Protein AF-A0A7K6C0N2-F1 (afdb_monomer)

Sequence (91 aa):
QVVADMREKRYAQEGIGSSYLFRVDHDTIIDATKCGNLARFINHCCTKKIVIYSKQAIAVNEEITYDYKFPIEDTKIPCLCRTESCRGTLN

Secondary structure (DSSP, 8-state):
-HHHHHHHHHHHHTT-----EEESSSS-EEE-SSS--GGGSS---SSS---PPPSS---TT--------PPP-SSPPBP----TT--SB--

Nearest PDB structures (foldseek):
  6bx3-assembly1_E  TM=6.409E-01  e=2.330E-03  Saccharomyces cerevisiae YJM789

Organism: Ptilonorhynchus violaceus (NCBI:txid28724)

pLDDT: mean 71.97, std 12.19, range [40.69, 93.38]

Radius of gyration: 14.91 Å; Cα contacts (8 Å, |Δi|>4): 63; chains: 1; bounding box: 32×27×38 Å

Solvent-accessible surface area (backbone atoms only — not comparable to full-atom values): 6316 Å² total; per-residue (Å²): 86,74,70,57,58,53,48,49,54,50,34,48,74,72,68,45,86,74,76,47,68,45,75,80,53,91,75,44,71,48,71,40,73,89,63,67,63,83,40,69,81,52,80,80,66,93,91,62,88,68,80,88,76,78,93,64,92,78,61,92,91,58,83,90,79,80,86,83,76,51,68,82,53,91,79,68,44,78,48,84,81,83,52,93,86,56,84,55,40,61,58

Mean predicted aligned error: 11.5 Å

InterPro domains:
  IPR001214 SET domain [PF00856] (9-69)
  IPR003616 Post-SET domain [PS50868] (75-91)
  IPR044570 Histone-lysine N-methyltransferase Set1-like [PTHR45814] (1-91)
  IPR046341 SET domain superfamily [G3DSA:2.170.270.10] (1-91)
  IPR046341 SET domain superfamily [SSF82199] (4-88)

Structure (mmCIF, N/CA/C/O backbone):
data_AF-A0A7K6C0N2-F1
#
_entry.id   AF-A0A7K6C0N2-F1
#
loop_
_atom_site.group_PDB
_atom_site.id
_atom_site.type_symbol
_atom_site.label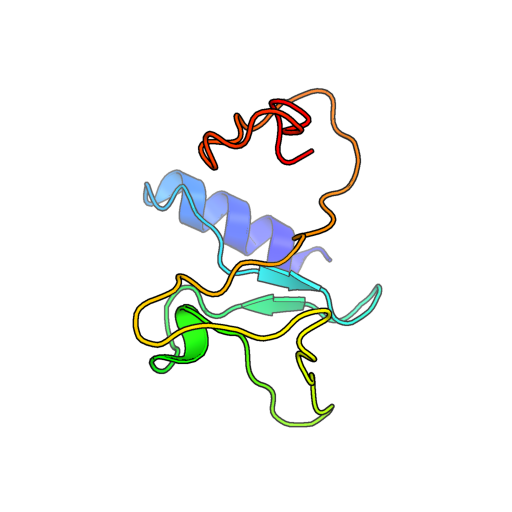_atom_id
_atom_site.label_alt_id
_atom_site.label_comp_id
_atom_site.label_asym_id
_atom_site.label_entity_id
_atom_site.label_seq_id
_atom_site.pdbx_PDB_ins_code
_atom_site.Cartn_x
_atom_site.Cartn_y
_atom_site.Cartn_z
_atom_site.occupancy
_atom_site.B_iso_or_equiv
_atom_site.auth_seq_id
_atom_site.auth_comp_id
_atom_site.auth_asym_id
_atom_site.auth_atom_id
_atom_site.pdbx_PDB_model_num
ATOM 1 N N . GLN A 1 1 ? 1.770 -9.287 -18.131 1.00 58.00 1 GLN A N 1
ATOM 2 C CA . GLN A 1 1 ? 2.737 -8.256 -17.676 1.00 58.00 1 GLN A CA 1
ATOM 3 C C . GLN A 1 1 ? 2.853 -7.045 -18.614 1.00 58.00 1 GLN A C 1
ATOM 5 O O . GLN A 1 1 ? 2.533 -5.954 -18.172 1.00 58.00 1 GLN A O 1
ATOM 10 N N . VAL A 1 2 ? 3.149 -7.216 -19.913 1.00 69.25 2 VAL A N 1
ATOM 11 C CA . VAL A 1 2 ? 3.407 -6.118 -20.887 1.00 69.25 2 VAL A CA 1
ATOM 12 C C . VAL A 1 2 ? 2.385 -4.962 -20.886 1.00 69.25 2 VAL A C 1
ATOM 14 O O . VAL A 1 2 ? 2.757 -3.796 -20.998 1.00 69.25 2 VAL A O 1
ATOM 17 N N . VAL A 1 3 ? 1.086 -5.258 -20.752 1.00 69.25 3 VAL A N 1
ATOM 18 C CA . VAL A 1 3 ? 0.024 -4.231 -20.760 1.00 69.25 3 VAL A CA 1
ATOM 19 C C . VAL A 1 3 ? 0.015 -3.392 -19.476 1.00 69.25 3 VAL A C 1
ATOM 21 O O . VAL A 1 3 ? -0.304 -2.207 -19.535 1.00 69.25 3 VAL A O 1
ATOM 24 N N . ALA A 1 4 ? 0.373 -3.978 -18.331 1.00 65.12 4 ALA A N 1
ATOM 25 C CA . ALA A 1 4 ? 0.453 -3.253 -17.065 1.00 65.12 4 ALA A CA 1
ATOM 26 C C . ALA A 1 4 ? 1.650 -2.294 -17.065 1.00 65.12 4 ALA A C 1
ATOM 28 O O . ALA A 1 4 ? 1.470 -1.119 -16.764 1.00 65.12 4 ALA A O 1
ATOM 29 N N . ASP A 1 5 ? 2.811 -2.756 -17.536 1.00 72.19 5 ASP A N 1
ATOM 30 C CA . ASP A 1 5 ? 4.030 -1.942 -17.638 1.00 72.19 5 ASP A CA 1
ATOM 31 C C . ASP A 1 5 ? 3.834 -0.753 -18.602 1.00 72.19 5 ASP A C 1
ATOM 33 O O . ASP A 1 5 ? 4.294 0.363 -18.358 1.00 72.19 5 ASP A O 1
ATOM 37 N N . MET A 1 6 ? 3.098 -0.962 -19.703 1.00 78.88 6 MET A N 1
ATOM 38 C CA . MET A 1 6 ? 2.692 0.114 -20.619 1.00 78.88 6 MET A CA 1
ATOM 39 C C . MET A 1 6 ? 1.786 1.149 -19.945 1.00 78.88 6 MET A C 1
ATOM 41 O O . MET A 1 6 ? 1.945 2.351 -20.166 1.00 78.88 6 MET A O 1
ATOM 45 N N . ARG A 1 7 ? 0.821 0.699 -19.136 1.00 75.19 7 ARG A N 1
ATOM 46 C CA . ARG A 1 7 ? -0.111 1.594 -18.439 1.00 75.19 7 ARG A CA 1
ATOM 47 C C . ARG A 1 7 ? 0.573 2.374 -17.329 1.00 75.19 7 ARG A C 1
ATOM 49 O O . ARG A 1 7 ? 0.325 3.567 -17.226 1.00 75.19 7 ARG A O 1
ATOM 56 N N . GLU A 1 8 ? 1.464 1.741 -16.576 1.00 73.00 8 GLU A N 1
ATOM 57 C CA . GLU A 1 8 ? 2.277 2.392 -15.550 1.00 73.00 8 GLU A CA 1
ATOM 58 C C . GLU A 1 8 ? 3.146 3.508 -16.143 1.00 73.00 8 GLU A C 1
ATOM 60 O O . GLU A 1 8 ? 3.093 4.644 -15.673 1.00 73.00 8 GLU A O 1
ATOM 65 N N . LYS A 1 9 ? 3.848 3.237 -17.254 1.00 76.12 9 LYS A N 1
ATOM 66 C CA . LYS A 1 9 ? 4.622 4.264 -17.974 1.00 76.12 9 LYS A CA 1
ATOM 67 C C . LYS A 1 9 ? 3.753 5.431 -18.434 1.00 76.12 9 LYS A C 1
ATOM 69 O O . LYS A 1 9 ? 4.161 6.584 -18.311 1.00 76.12 9 LYS A O 1
ATOM 74 N N . ARG A 1 10 ? 2.554 5.147 -18.949 1.00 77.75 10 ARG A N 1
ATOM 75 C CA . ARG A 1 10 ? 1.617 6.189 -19.381 1.00 77.75 10 ARG A CA 1
ATOM 76 C C . ARG A 1 10 ? 1.101 7.014 -18.200 1.00 77.75 10 ARG A C 1
ATOM 78 O O . ARG A 1 10 ? 1.065 8.233 -18.293 1.00 77.75 10 ARG A O 1
ATOM 85 N N . TYR A 1 11 ? 0.732 6.379 -17.091 1.00 79.75 11 TYR A N 1
ATOM 86 C CA . TYR A 1 11 ? 0.252 7.080 -15.899 1.00 79.75 11 TYR A CA 1
ATOM 87 C C . TYR A 1 11 ? 1.340 7.961 -15.280 1.00 79.75 11 TYR A C 1
ATOM 89 O O . TYR A 1 11 ? 1.060 9.113 -14.958 1.00 79.75 11 TYR A O 1
ATOM 97 N N . ALA A 1 12 ? 2.589 7.490 -15.241 1.00 75.38 12 ALA A N 1
ATOM 98 C CA . ALA A 1 12 ? 3.726 8.305 -14.826 1.00 75.38 12 ALA A CA 1
ATOM 99 C C . ALA A 1 12 ? 3.917 9.544 -15.725 1.00 75.38 12 ALA A C 1
ATOM 101 O O . ALA A 1 12 ? 4.127 10.644 -15.217 1.00 75.38 12 ALA A O 1
ATOM 102 N N . GLN A 1 13 ? 3.784 9.398 -17.051 1.00 79.50 13 GLN A N 1
ATOM 103 C CA . GLN A 1 13 ? 3.847 10.520 -18.004 1.00 79.50 13 GLN A CA 1
ATOM 104 C C . GLN A 1 13 ? 2.677 11.504 -17.858 1.00 79.50 13 GLN A C 1
ATOM 106 O O . GLN A 1 13 ? 2.850 12.699 -18.076 1.00 79.50 13 GLN A O 1
ATOM 111 N N . GLU A 1 14 ? 1.500 11.020 -17.458 1.00 79.44 14 GLU A N 1
ATOM 112 C CA . GLU A 1 14 ? 0.327 11.843 -17.130 1.00 79.44 14 GLU A CA 1
ATOM 113 C C . GLU A 1 14 ? 0.433 12.516 -15.742 1.00 79.44 14 GLU A C 1
ATOM 115 O O . GLU A 1 14 ? -0.486 13.229 -15.339 1.00 79.44 14 GLU A O 1
ATOM 120 N N . GLY A 1 15 ? 1.526 12.299 -14.997 1.00 74.19 15 GLY A N 1
ATOM 121 C CA . GLY A 1 15 ? 1.730 12.841 -13.648 1.00 74.19 15 GLY A CA 1
ATOM 122 C C . GLY A 1 15 ? 0.998 12.075 -12.539 1.00 74.19 15 GLY A C 1
ATOM 123 O O . GLY A 1 15 ? 0.945 12.531 -11.397 1.00 74.19 15 GLY A O 1
ATOM 124 N N . ILE A 1 16 ? 0.438 10.904 -12.846 1.00 72.38 16 ILE A N 1
ATOM 125 C CA . ILE A 1 16 ? -0.203 10.006 -11.882 1.00 72.38 16 ILE A CA 1
ATOM 126 C C . ILE A 1 16 ? 0.889 9.094 -11.314 1.00 72.38 16 ILE A C 1
ATOM 128 O O . ILE A 1 16 ? 1.189 8.037 -11.860 1.00 72.38 16 ILE A O 1
ATOM 132 N N . GLY A 1 17 ? 1.509 9.535 -10.217 1.00 58.66 17 GLY A N 1
ATOM 133 C CA . GLY A 1 17 ? 2.608 8.820 -9.552 1.00 58.66 17 GLY A CA 1
ATOM 134 C C . GLY A 1 17 ? 2.193 7.591 -8.731 1.00 58.66 17 GLY A C 1
ATOM 135 O O . GLY A 1 17 ? 3.061 6.887 -8.227 1.00 58.66 17 GLY A O 1
ATOM 136 N N . SER A 1 18 ? 0.888 7.329 -8.595 1.00 57.06 18 SER A N 1
ATOM 137 C CA . SER A 1 18 ? 0.347 6.217 -7.803 1.00 57.06 18 SER A CA 1
ATOM 138 C C . SER A 1 18 ? -0.520 5.314 -8.679 1.00 57.06 18 SER A C 1
ATOM 140 O O . SER A 1 18 ? -1.701 5.587 -8.901 1.00 57.06 18 SER A O 1
ATOM 142 N N . SER A 1 19 ? 0.068 4.238 -9.195 1.00 60.62 19 SER A N 1
ATOM 143 C CA . SER A 1 19 ? -0.630 3.215 -9.978 1.00 60.62 19 SER A CA 1
ATOM 144 C C . SER A 1 19 ? -1.431 2.299 -9.044 1.00 60.62 19 SER A C 1
ATOM 146 O O . SER A 1 19 ? -0.850 1.624 -8.197 1.00 60.62 19 SER A O 1
ATOM 148 N N . TYR A 1 20 ? -2.756 2.206 -9.202 1.00 64.12 20 TYR A N 1
ATOM 149 C CA . TYR A 1 20 ? -3.595 1.281 -8.416 1.00 64.12 20 TYR A CA 1
ATOM 150 C C . TYR A 1 20 ? -3.626 -0.108 -9.065 1.00 64.12 20 TYR A C 1
ATOM 152 O O . TYR A 1 20 ? -4.682 -0.605 -9.469 1.00 64.12 20 TYR A O 1
ATOM 160 N N . LEU A 1 21 ? -2.441 -0.698 -9.230 1.00 68.56 21 LEU A N 1
ATOM 161 C CA . LEU A 1 21 ? -2.251 -2.008 -9.841 1.00 68.56 21 LEU A CA 1
ATOM 162 C C . LEU A 1 21 ? -2.194 -3.077 -8.749 1.00 68.56 21 LEU A C 1
ATOM 164 O O . LEU A 1 21 ? -1.305 -3.063 -7.901 1.00 68.56 21 LEU A O 1
ATOM 168 N N . PHE A 1 22 ? -3.122 -4.031 -8.782 1.00 66.00 22 PHE A N 1
ATOM 169 C CA . PHE A 1 22 ? -3.122 -5.176 -7.874 1.00 66.00 22 PHE A CA 1
ATOM 170 C C . PHE A 1 22 ? -2.838 -6.462 -8.647 1.00 66.00 22 PHE A C 1
ATOM 172 O O . PHE A 1 22 ? -3.565 -6.816 -9.580 1.00 66.00 22 PHE A O 1
ATOM 179 N N . ARG A 1 23 ? -1.777 -7.177 -8.263 1.00 68.62 23 ARG A N 1
ATOM 180 C CA . ARG A 1 23 ? -1.394 -8.441 -8.898 1.00 68.62 23 ARG A CA 1
ATOM 181 C C . ARG A 1 23 ? -2.147 -9.603 -8.251 1.00 68.62 23 ARG A C 1
ATOM 183 O O . ARG A 1 23 ? -2.007 -9.840 -7.056 1.00 68.62 23 ARG A O 1
ATOM 190 N N . VAL A 1 24 ? -2.932 -10.327 -9.047 1.00 64.62 24 VAL A N 1
ATOM 191 C CA . VAL A 1 24 ? -3.710 -11.493 -8.588 1.00 64.62 24 VAL A CA 1
ATOM 192 C C . VAL A 1 24 ? -2.914 -12.785 -8.778 1.00 64.62 24 VAL A C 1
ATOM 194 O O . VAL A 1 24 ? -2.916 -13.645 -7.902 1.00 64.62 24 VAL A O 1
ATOM 197 N N . ASP A 1 25 ? -2.213 -12.907 -9.904 1.00 69.31 25 ASP A N 1
ATOM 198 C CA . ASP A 1 25 ? -1.284 -13.993 -10.233 1.00 69.31 25 ASP A CA 1
ATOM 199 C C . ASP A 1 25 ? -0.223 -13.482 -11.235 1.00 69.31 25 ASP A C 1
ATOM 201 O O . ASP A 1 25 ? -0.112 -12.274 -11.453 1.00 69.31 25 ASP A O 1
ATOM 205 N N . HIS A 1 26 ? 0.632 -14.354 -11.785 1.00 65.50 26 HIS A N 1
ATOM 206 C CA . HIS A 1 26 ? 1.716 -13.936 -12.692 1.00 65.50 26 HIS A CA 1
ATOM 207 C C . HIS A 1 26 ? 1.217 -13.258 -13.975 1.00 65.50 26 HIS A C 1
ATOM 209 O O . HIS A 1 26 ? 1.872 -12.339 -14.472 1.00 65.50 26 HIS A O 1
ATOM 215 N N . ASP A 1 27 ? 0.035 -13.641 -14.452 1.00 70.19 27 ASP A N 1
ATOM 216 C CA . ASP A 1 27 ? -0.492 -13.169 -15.729 1.00 70.19 27 ASP A CA 1
ATOM 217 C C . ASP A 1 27 ? -1.594 -12.116 -15.564 1.00 70.19 27 ASP A C 1
ATOM 219 O O . ASP A 1 27 ? -1.823 -11.313 -16.475 1.00 70.19 27 ASP A O 1
ATOM 223 N N . THR A 1 28 ? -2.225 -12.053 -14.388 1.00 66.62 28 THR A N 1
ATOM 224 C CA . THR A 1 28 ? -3.399 -11.214 -14.131 1.00 66.62 28 THR A CA 1
ATOM 225 C C . THR A 1 28 ? -3.086 -10.038 -13.208 1.00 66.62 28 THR A C 1
ATOM 227 O O . THR A 1 28 ? -2.747 -10.199 -12.030 1.00 66.62 28 THR A O 1
ATOM 230 N N 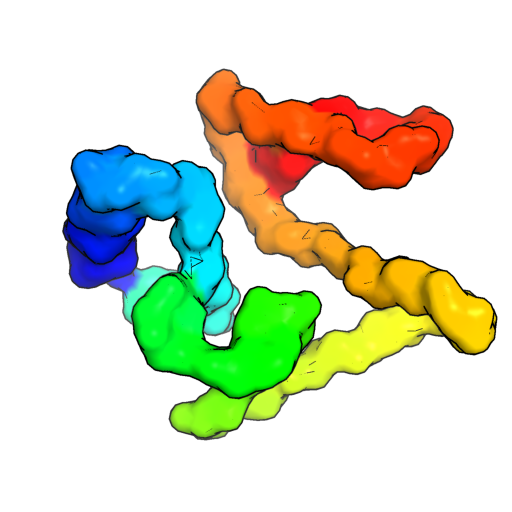. ILE A 1 29 ? -3.285 -8.828 -13.736 1.00 71.94 29 ILE A N 1
ATOM 231 C CA . ILE A 1 29 ? -3.151 -7.558 -13.012 1.00 71.94 29 ILE A CA 1
ATOM 232 C C . ILE A 1 29 ? -4.465 -6.779 -13.138 1.00 71.94 29 ILE A C 1
ATOM 234 O O . ILE A 1 29 ? -4.998 -6.626 -14.237 1.00 71.94 29 ILE A O 1
ATOM 238 N N . ILE A 1 30 ? -4.979 -6.287 -12.011 1.00 68.31 30 ILE A N 1
ATOM 239 C CA . ILE A 1 30 ? -6.187 -5.459 -11.920 1.00 68.31 30 ILE A CA 1
ATOM 240 C C . ILE A 1 30 ? -5.769 -3.989 -11.812 1.00 68.31 30 ILE A C 1
ATOM 242 O O . ILE A 1 30 ? -4.927 -3.664 -10.982 1.00 68.31 30 ILE A O 1
ATOM 246 N N . ASP A 1 31 ? -6.351 -3.114 -12.636 1.00 71.25 31 ASP A N 1
ATOM 247 C CA . ASP A 1 31 ? -6.046 -1.676 -12.700 1.00 71.25 31 ASP A CA 1
ATOM 248 C C . ASP A 1 31 ? -7.286 -0.848 -12.340 1.00 71.25 31 ASP A C 1
ATOM 250 O O . ASP A 1 31 ? -8.259 -0.833 -13.097 1.00 71.25 31 ASP A O 1
ATOM 254 N N . ALA A 1 32 ? -7.243 -0.152 -11.201 1.00 65.25 32 ALA A N 1
ATOM 255 C CA . ALA A 1 32 ? -8.329 0.709 -10.719 1.00 65.25 32 ALA A CA 1
ATOM 256 C C . ALA A 1 32 ? -8.060 2.216 -10.923 1.00 65.25 32 ALA A C 1
ATOM 258 O O . ALA A 1 32 ? -8.771 3.053 -10.368 1.00 65.25 32 ALA A O 1
ATOM 259 N N . THR A 1 33 ? -7.050 2.583 -11.722 1.00 63.69 33 THR A N 1
ATOM 260 C CA . THR A 1 33 ? -6.512 3.957 -11.783 1.00 63.69 33 THR A CA 1
ATOM 261 C C . THR A 1 33 ? -7.481 4.991 -12.371 1.00 63.69 33 THR A C 1
ATOM 263 O O . THR A 1 33 ? -7.457 6.152 -11.971 1.00 63.69 33 THR A O 1
ATOM 266 N N . LYS A 1 34 ? -8.348 4.607 -13.318 1.00 64.75 34 LYS A N 1
ATOM 267 C CA . LYS A 1 34 ? -9.287 5.535 -13.992 1.00 64.75 34 LYS A CA 1
ATOM 268 C C . LYS A 1 34 ? -10.767 5.194 -13.771 1.00 64.75 34 LYS A C 1
ATOM 270 O O . LYS A 1 34 ? -11.603 6.089 -13.836 1.00 64.75 34 LYS A O 1
ATOM 275 N N . CYS A 1 35 ? -11.093 3.934 -13.477 1.00 58.75 35 CYS A N 1
ATOM 276 C CA . CYS A 1 35 ? -12.458 3.470 -13.217 1.00 58.75 35 CYS A CA 1
ATOM 277 C C . CYS A 1 35 ? -12.467 2.556 -11.981 1.00 58.75 35 CYS A C 1
ATOM 279 O O . CYS A 1 35 ? -11.925 1.456 -12.030 1.00 58.75 35 CYS A O 1
ATOM 281 N N . GLY A 1 36 ? -13.096 2.996 -10.885 1.00 56.47 36 GLY A N 1
ATOM 282 C CA . GLY A 1 36 ? -13.187 2.247 -9.625 1.00 56.47 36 GLY A CA 1
ATOM 283 C C . GLY A 1 36 ? -14.188 2.875 -8.643 1.00 56.47 36 GLY A C 1
ATOM 284 O O . GLY A 1 36 ? -14.525 4.054 -8.758 1.00 56.47 36 GLY A O 1
ATOM 285 N N . ASN A 1 37 ? -14.684 2.107 -7.671 1.00 56.12 37 ASN A N 1
ATOM 286 C CA . ASN A 1 37 ? -15.599 2.582 -6.616 1.00 56.12 37 ASN A CA 1
ATOM 287 C C . ASN A 1 37 ? -14.813 3.086 -5.378 1.00 56.12 37 ASN A C 1
ATOM 289 O O . ASN A 1 37 ? -13.604 3.271 -5.460 1.00 56.12 37 ASN A O 1
ATOM 293 N N . LEU A 1 38 ? -15.463 3.316 -4.223 1.00 57.25 38 LEU A N 1
ATOM 294 C CA . LEU A 1 38 ? -14.776 3.653 -2.952 1.00 57.25 38 LEU A CA 1
ATOM 295 C C . LEU A 1 38 ? -13.763 2.579 -2.511 1.00 57.25 38 LEU A C 1
ATOM 297 O O . LEU A 1 38 ? -12.820 2.880 -1.789 1.00 57.25 38 LEU A O 1
ATOM 301 N N . ALA A 1 39 ? -13.898 1.357 -3.026 1.00 51.91 39 ALA A N 1
ATOM 302 C CA . ALA A 1 39 ? -12.938 0.270 -2.894 1.00 51.91 39 ALA A CA 1
ATOM 303 C C . ALA A 1 39 ? -11.643 0.501 -3.725 1.00 51.91 39 ALA A C 1
ATOM 305 O O . ALA A 1 39 ? -10.690 -0.258 -3.633 1.00 51.91 39 ALA A O 1
ATOM 306 N N . ARG A 1 40 ? -11.499 1.623 -4.444 1.00 52.81 40 ARG A N 1
ATOM 307 C CA . ARG A 1 40 ? -10.169 2.144 -4.840 1.00 52.81 40 ARG A CA 1
ATOM 308 C C . ARG A 1 40 ? -9.291 2.509 -3.636 1.00 52.81 40 ARG A C 1
ATOM 310 O O . ARG A 1 40 ? -8.081 2.635 -3.772 1.00 52.81 40 ARG A O 1
ATOM 317 N N . PHE A 1 41 ? -9.916 2.662 -2.468 1.00 57.78 41 PHE A N 1
ATOM 318 C CA . PHE A 1 41 ? -9.247 2.755 -1.176 1.00 57.78 41 PHE A CA 1
ATOM 319 C C . PHE A 1 41 ? -9.184 1.395 -0.440 1.00 57.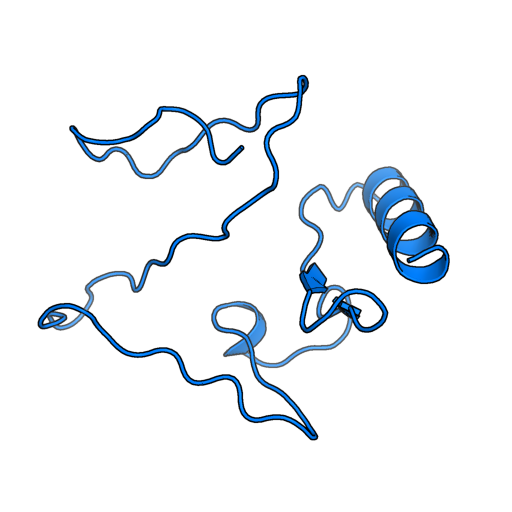78 41 PHE A C 1
ATOM 321 O O . PHE A 1 41 ? -8.472 1.299 0.550 1.00 57.78 41 PHE A O 1
ATOM 328 N N . ILE A 1 42 ? -9.875 0.342 -0.924 1.00 52.91 42 ILE A N 1
ATOM 329 C CA . ILE A 1 42 ? -9.865 -1.056 -0.420 1.00 52.91 42 ILE A CA 1
ATOM 330 C C . ILE A 1 42 ? -10.257 -2.047 -1.557 1.00 52.91 42 ILE A C 1
ATOM 332 O O . ILE A 1 42 ? -11.436 -2.208 -1.836 1.00 52.91 42 ILE A O 1
ATOM 336 N N . ASN A 1 43 ? -9.312 -2.717 -2.229 1.00 49.47 43 ASN A N 1
ATOM 337 C CA . ASN A 1 43 ? -9.518 -3.462 -3.501 1.00 49.47 43 ASN A CA 1
ATOM 338 C C . ASN A 1 43 ? -10.692 -4.496 -3.550 1.00 49.47 43 ASN A C 1
ATOM 340 O O . ASN A 1 43 ? -10.878 -5.268 -2.611 1.00 49.47 43 ASN A O 1
ATOM 344 N N . HIS A 1 44 ? -11.424 -4.600 -4.687 1.00 49.53 44 HIS A N 1
ATOM 345 C CA . HIS A 1 44 ? -12.496 -5.602 -4.949 1.00 49.53 44 HIS A CA 1
ATOM 346 C C . HIS A 1 44 ? -12.552 -6.122 -6.415 1.00 49.53 44 HIS A C 1
ATOM 348 O O . HIS A 1 44 ? -12.093 -5.453 -7.336 1.00 49.53 44 HIS A O 1
ATOM 354 N N . CYS A 1 45 ? -13.122 -7.324 -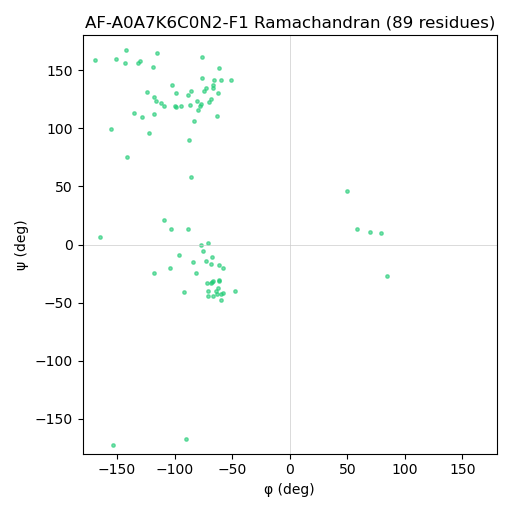6.626 1.00 40.69 45 CYS A N 1
ATOM 355 C CA . CYS A 1 45 ? -13.006 -8.187 -7.817 1.00 40.69 45 CYS A CA 1
ATOM 356 C C . CYS A 1 45 ? -14.325 -8.406 -8.592 1.00 40.69 45 CYS A C 1
ATOM 358 O O . CYS A 1 45 ? -15.390 -8.352 -7.991 1.00 40.69 45 CYS A O 1
ATOM 360 N N . CYS A 1 46 ? -14.230 -8.907 -9.832 1.00 44.59 46 CYS A N 1
ATOM 361 C CA . CYS A 1 46 ? -15.215 -9.830 -10.428 1.00 44.59 46 CYS A CA 1
ATOM 362 C C . CYS A 1 46 ? -14.452 -10.873 -11.270 1.00 44.59 46 CYS A C 1
ATOM 364 O O . CYS A 1 46 ? -14.255 -10.663 -12.458 1.00 44.59 46 CYS A O 1
ATOM 366 N N . THR A 1 47 ? -13.783 -11.878 -10.695 1.00 45.50 47 THR A N 1
ATOM 367 C CA . THR A 1 47 ? -14.310 -13.262 -10.604 1.00 45.50 47 THR A CA 1
ATOM 368 C C . THR A 1 47 ? -13.544 -14.146 -9.589 1.00 45.50 47 THR A C 1
ATOM 370 O O . THR A 1 47 ? -13.838 -15.333 -9.461 1.00 45.50 47 THR A O 1
ATOM 373 N N . LYS A 1 48 ? -12.601 -13.587 -8.814 1.00 48.09 48 LYS A N 1
ATOM 374 C CA . LYS A 1 48 ? -11.906 -14.245 -7.685 1.00 48.09 48 LYS A CA 1
ATOM 375 C C . LYS A 1 48 ? -11.984 -13.356 -6.445 1.00 48.09 48 LYS A C 1
ATOM 377 O O . LYS A 1 48 ? -11.356 -12.302 -6.417 1.00 48.09 48 LYS A O 1
ATOM 382 N N . LYS A 1 49 ? -12.755 -13.756 -5.428 1.00 52.94 49 LYS A N 1
ATOM 383 C CA . LYS A 1 49 ? -12.976 -12.932 -4.228 1.00 52.94 49 LYS A CA 1
ATOM 384 C C . LYS A 1 49 ? -11.658 -12.718 -3.481 1.00 52.94 49 LYS A C 1
ATOM 386 O O . LYS A 1 49 ? -11.132 -13.647 -2.877 1.00 52.94 49 LYS A O 1
ATOM 391 N N . ILE A 1 50 ? -11.153 -11.490 -3.507 1.00 59.94 50 ILE A N 1
ATOM 392 C CA . ILE A 1 50 ? -10.111 -11.040 -2.586 1.00 59.94 50 ILE A CA 1
ATOM 393 C C . ILE A 1 50 ? -10.819 -10.683 -1.282 1.00 59.94 50 ILE A C 1
ATOM 395 O O . ILE A 1 50 ? -11.757 -9.886 -1.285 1.00 59.94 50 ILE A O 1
ATOM 399 N N . VAL A 1 51 ? -10.403 -11.316 -0.189 1.00 69.00 51 VAL A N 1
ATOM 400 C CA . VAL A 1 51 ? -10.939 -11.070 1.151 1.00 69.00 51 VAL A CA 1
ATOM 401 C C . VAL A 1 51 ? -9.805 -10.543 2.017 1.00 69.00 51 VAL A C 1
ATOM 403 O O . VAL A 1 51 ? -8.740 -11.155 2.083 1.00 69.00 51 VAL A O 1
ATOM 406 N N . ILE A 1 52 ? -10.033 -9.402 2.661 1.00 75.75 52 ILE A N 1
ATOM 407 C CA . ILE A 1 52 ? -9.101 -8.813 3.621 1.00 75.75 52 ILE A CA 1
ATOM 408 C C . ILE A 1 52 ? -9.604 -9.184 5.012 1.00 75.75 52 ILE A C 1
ATOM 410 O O . ILE A 1 52 ? -10.723 -8.835 5.382 1.00 75.75 52 ILE A O 1
ATOM 414 N N . TYR A 1 53 ? -8.783 -9.912 5.764 1.00 83.94 53 TYR A N 1
ATOM 415 C CA . TYR A 1 53 ? -9.064 -10.274 7.150 1.00 83.94 53 TYR A CA 1
ATOM 416 C C . TYR A 1 53 ? -8.251 -9.387 8.084 1.00 83.94 53 TYR A C 1
ATOM 418 O O . TYR A 1 53 ? -7.057 -9.172 7.855 1.00 83.94 53 TYR A O 1
ATOM 426 N N . SER A 1 54 ? -8.877 -8.906 9.156 1.00 89.25 54 SER A N 1
ATOM 427 C CA . SER A 1 54 ? -8.138 -8.236 10.216 1.00 89.25 54 SER A CA 1
ATOM 428 C C . SER A 1 54 ? -7.345 -9.271 11.018 1.00 89.25 54 SER A C 1
ATOM 430 O O . SER A 1 54 ? -7.842 -10.343 11.362 1.00 89.25 54 SER A O 1
ATOM 432 N N . LYS A 1 55 ? -6.078 -8.961 11.307 1.00 86.06 55 LYS A N 1
ATOM 433 C CA . LYS A 1 55 ? -5.250 -9.765 12.224 1.00 86.06 55 LYS A CA 1
ATOM 434 C C . LYS A 1 55 ? -5.476 -9.395 13.692 1.00 86.0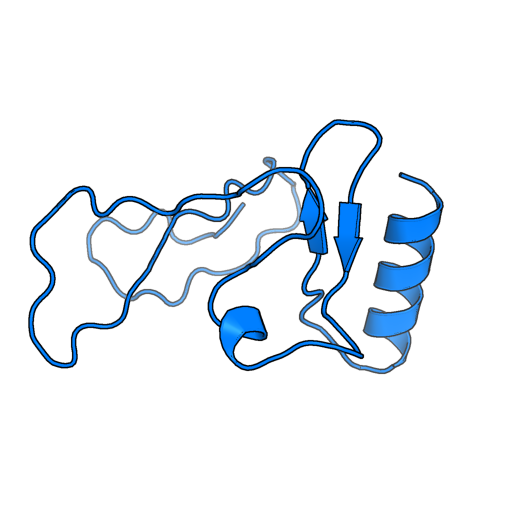6 55 LYS A C 1
ATOM 436 O O . LYS A 1 55 ? -5.065 -10.135 14.577 1.00 86.06 55 LYS A O 1
ATOM 441 N N . GLN A 1 56 ? -6.100 -8.246 13.928 1.00 87.69 56 GLN A N 1
ATOM 442 C CA . GLN A 1 56 ? -6.349 -7.663 15.239 1.00 87.69 56 GLN A CA 1
ATOM 443 C C . GLN A 1 56 ? -7.727 -6.993 15.267 1.00 87.69 56 GLN A C 1
ATOM 445 O O . GLN A 1 56 ? -8.357 -6.809 14.219 1.00 87.69 56 GLN A O 1
ATOM 450 N N . ALA A 1 57 ? -8.203 -6.652 16.464 1.00 93.38 57 ALA A N 1
ATOM 451 C CA . ALA A 1 57 ? -9.386 -5.814 16.622 1.00 93.38 57 ALA A CA 1
ATOM 452 C C . ALA A 1 57 ? -9.096 -4.401 16.087 1.00 93.38 57 ALA A C 1
ATOM 454 O O . ALA A 1 57 ? -7.990 -3.904 16.268 1.00 93.38 57 ALA A O 1
ATOM 455 N N . ILE A 1 58 ? -10.083 -3.788 15.432 1.00 91.94 58 ILE A N 1
ATOM 456 C CA . ILE A 1 58 ? -9.981 -2.453 14.829 1.00 91.94 58 ILE A CA 1
ATOM 457 C C . ILE A 1 58 ? -10.970 -1.545 15.560 1.00 91.94 58 ILE A C 1
ATOM 459 O O . ILE A 1 58 ? -12.159 -1.869 15.642 1.00 91.94 58 ILE A O 1
ATOM 463 N N . ALA A 1 59 ? -10.489 -0.440 16.121 1.00 93.31 59 ALA A N 1
ATOM 464 C CA . ALA A 1 59 ? -11.321 0.531 16.818 1.00 93.31 59 ALA A CA 1
ATOM 465 C C . ALA A 1 59 ? -12.115 1.415 15.840 1.00 93.31 59 ALA A C 1
ATOM 467 O O . ALA A 1 59 ? -11.791 1.555 14.660 1.00 93.31 59 ALA A O 1
ATOM 468 N N . VAL A 1 60 ? -13.173 2.058 16.341 1.00 91.94 60 VAL A N 1
ATOM 469 C CA . VAL A 1 60 ? -13.924 3.044 15.553 1.00 91.94 60 VAL A CA 1
ATOM 470 C C . VAL A 1 60 ? -12.992 4.207 15.190 1.00 91.94 60 VAL A C 1
ATOM 472 O O . VAL A 1 60 ? -12.335 4.763 16.067 1.00 91.94 60 VAL A O 1
ATOM 475 N N . ASN A 1 61 ? -12.971 4.581 13.906 1.00 87.56 61 ASN A N 1
ATOM 476 C CA . ASN A 1 61 ? -12.083 5.590 13.305 1.00 87.56 61 ASN A CA 1
ATOM 477 C C . ASN A 1 61 ? -10.596 5.200 13.204 1.00 87.56 61 ASN A C 1
ATOM 479 O O . ASN A 1 61 ? -9.774 6.057 12.882 1.00 87.56 61 ASN A O 1
ATOM 483 N N . GLU A 1 62 ? -10.237 3.936 13.440 1.00 85.06 62 GLU A N 1
ATOM 484 C CA . GLU A 1 62 ? -8.889 3.442 13.149 1.00 85.06 62 GLU A CA 1
ATOM 485 C C . GLU A 1 62 ? -8.705 3.252 11.635 1.00 85.06 62 GLU A C 1
ATOM 487 O O . GLU A 1 62 ? -9.555 2.674 10.950 1.00 85.06 62 GLU A O 1
ATOM 492 N N . GLU A 1 63 ? -7.594 3.758 11.100 1.00 83.81 63 GLU A N 1
ATOM 493 C CA . GLU A 1 63 ? -7.249 3.583 9.692 1.00 83.81 63 GLU A CA 1
ATOM 494 C C . GLU A 1 63 ? -6.899 2.117 9.408 1.00 83.81 63 GLU A C 1
ATOM 496 O O . GLU A 1 63 ? -6.013 1.529 10.030 1.00 83.81 63 GLU A O 1
ATOM 501 N N . ILE A 1 64 ? -7.579 1.521 8.430 1.00 85.38 64 ILE A N 1
ATOM 502 C CA . ILE A 1 64 ? -7.310 0.145 8.017 1.00 85.38 64 ILE A CA 1
ATOM 503 C C . ILE A 1 64 ? -6.085 0.142 7.106 1.00 85.38 64 ILE A C 1
ATOM 505 O O . ILE A 1 64 ? -6.122 0.660 5.991 1.00 85.38 64 ILE A O 1
ATOM 509 N N . THR A 1 65 ? -5.015 -0.505 7.557 1.00 80.50 65 THR A N 1
ATOM 510 C CA . THR A 1 65 ? -3.766 -0.645 6.801 1.00 80.50 65 THR A CA 1
ATOM 511 C C . THR A 1 65 ? -3.453 -2.117 6.525 1.00 80.50 65 THR A C 1
ATOM 513 O O . THR A 1 65 ? -3.884 -3.016 7.249 1.00 80.50 65 THR A O 1
ATOM 516 N N . TYR A 1 66 ? -2.720 -2.393 5.445 1.00 80.25 66 TYR A N 1
ATOM 517 C CA . TYR A 1 66 ? -2.226 -3.732 5.121 1.00 80.25 66 TYR A CA 1
ATOM 518 C C . TYR A 1 66 ? -0.917 -3.649 4.329 1.00 80.25 66 TYR A C 1
ATOM 520 O O . TYR A 1 66 ? -0.587 -2.617 3.747 1.00 80.25 66 TYR A O 1
ATOM 528 N N . ASP A 1 67 ? -0.154 -4.740 4.329 1.00 76.12 67 ASP A N 1
ATOM 529 C CA . ASP A 1 67 ? 1.121 -4.821 3.617 1.00 76.12 67 ASP A CA 1
ATOM 530 C C . ASP A 1 67 ? 0.898 -5.043 2.112 1.00 76.12 67 ASP A C 1
ATOM 532 O O . ASP A 1 67 ? 0.332 -6.063 1.706 1.00 76.12 67 ASP A O 1
ATOM 536 N N . TYR A 1 68 ? 1.373 -4.096 1.299 1.00 71.19 68 TYR A N 1
ATOM 537 C CA . TYR A 1 68 ? 1.321 -4.145 -0.165 1.00 71.19 68 TYR A CA 1
ATOM 538 C C . TYR A 1 68 ? 2.232 -5.222 -0.769 1.00 71.19 68 TYR A C 1
ATOM 540 O O . TYR A 1 68 ? 2.036 -5.589 -1.926 1.00 71.19 68 TYR A O 1
ATOM 548 N N . LYS A 1 69 ? 3.199 -5.752 -0.000 1.00 74.50 69 LYS A N 1
ATOM 549 C CA . LYS A 1 69 ? 4.142 -6.797 -0.433 1.00 74.50 69 LYS A CA 1
ATOM 550 C C . LYS A 1 69 ? 4.826 -6.477 -1.765 1.00 74.50 69 LYS A C 1
ATOM 552 O O . LYS A 1 69 ? 4.906 -7.337 -2.646 1.00 74.50 69 LYS A O 1
ATOM 557 N N . PHE A 1 70 ? 5.318 -5.247 -1.913 1.00 73.75 70 PHE A N 1
ATOM 558 C CA . PHE A 1 70 ? 6.115 -4.905 -3.085 1.00 73.75 70 PHE A CA 1
ATOM 559 C C . PHE A 1 70 ? 7.364 -5.798 -3.163 1.00 73.75 70 PHE A C 1
ATOM 561 O O . PHE A 1 70 ? 7.953 -6.124 -2.125 1.00 73.75 70 PHE A O 1
ATOM 568 N N . PRO A 1 71 ? 7.756 -6.229 -4.375 1.00 74.25 71 PRO A N 1
ATOM 569 C CA . PRO A 1 71 ? 9.025 -6.913 -4.572 1.00 74.25 71 PRO A CA 1
ATOM 570 C C . PRO A 1 71 ? 10.185 -5.992 -4.181 1.00 74.25 71 PRO A C 1
ATOM 572 O O . PRO A 1 71 ? 10.073 -4.771 -4.265 1.00 74.25 71 PRO A O 1
ATOM 575 N N . ILE A 1 72 ? 11.298 -6.586 -3.749 1.00 75.38 72 ILE A N 1
ATOM 576 C CA . ILE A 1 72 ? 12.493 -5.820 -3.391 1.00 75.38 72 ILE A CA 1
ATOM 577 C C . ILE A 1 72 ? 13.098 -5.242 -4.668 1.00 75.38 72 ILE A C 1
ATOM 579 O O . ILE A 1 72 ? 13.459 -5.989 -5.577 1.00 75.38 72 ILE A O 1
ATOM 583 N N . GLU A 1 73 ? 13.239 -3.922 -4.703 1.00 80.50 73 GLU A N 1
ATOM 584 C CA . GLU A 1 73 ? 13.838 -3.183 -5.816 1.00 80.50 73 GLU A CA 1
ATOM 585 C C . GLU A 1 73 ? 14.908 -2.206 -5.309 1.00 80.50 73 GLU A C 1
ATOM 587 O O . GLU A 1 73 ? 14.896 -1.805 -4.137 1.00 80.50 73 GLU A O 1
ATOM 592 N N . ASP A 1 74 ? 15.829 -1.814 -6.195 1.00 79.38 74 ASP A N 1
ATOM 593 C CA . ASP A 1 74 ? 16.886 -0.838 -5.891 1.00 79.38 74 ASP A CA 1
ATOM 594 C C . ASP A 1 74 ? 16.317 0.571 -5.670 1.00 79.38 74 ASP A C 1
ATOM 596 O O . ASP A 1 74 ? 16.815 1.334 -4.841 1.00 79.38 74 ASP A O 1
ATOM 600 N N . THR A 1 75 ? 15.239 0.915 -6.382 1.00 81.19 75 THR A N 1
ATOM 601 C CA . THR A 1 75 ? 14.555 2.204 -6.224 1.00 81.19 75 THR A CA 1
ATOM 602 C C . THR A 1 75 ? 13.594 2.125 -5.047 1.00 81.19 75 THR A C 1
ATOM 604 O O . THR A 1 75 ? 12.543 1.496 -5.132 1.00 81.19 75 THR A O 1
ATOM 607 N N . LYS A 1 76 ? 13.952 2.769 -3.935 1.00 80.25 76 LYS A N 1
ATOM 608 C CA . LYS A 1 76 ? 13.189 2.707 -2.686 1.00 80.25 76 LYS A CA 1
AT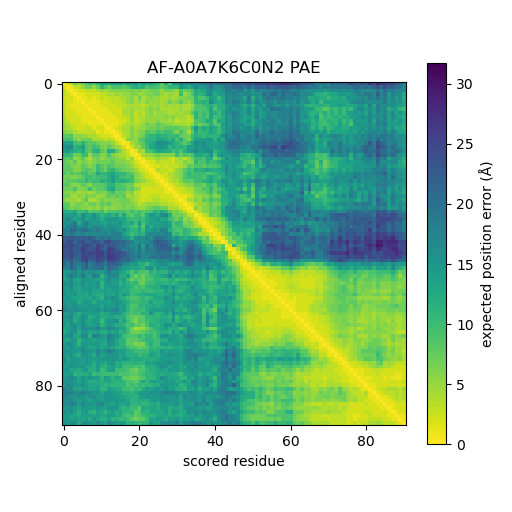OM 609 C C . LYS A 1 76 ? 12.056 3.726 -2.635 1.00 80.25 76 LYS A C 1
ATOM 611 O O . LYS A 1 76 ? 12.264 4.915 -2.865 1.00 80.25 76 LYS A O 1
ATOM 616 N N . ILE A 1 77 ? 10.872 3.260 -2.247 1.00 79.62 77 ILE A N 1
ATOM 617 C CA . ILE A 1 77 ? 9.693 4.088 -1.995 1.00 79.62 77 ILE A CA 1
ATOM 618 C C . ILE A 1 77 ? 9.584 4.316 -0.481 1.00 79.62 77 ILE A C 1
ATOM 620 O O . ILE A 1 77 ? 9.436 3.341 0.263 1.00 79.62 77 ILE A O 1
ATOM 624 N N . PRO A 1 78 ? 9.651 5.569 0.007 1.00 81.88 78 PRO A N 1
ATOM 625 C CA . PRO A 1 78 ? 9.611 5.854 1.437 1.00 81.88 78 PRO A CA 1
ATOM 626 C C . PRO A 1 78 ? 8.250 5.493 2.043 1.00 81.88 78 PRO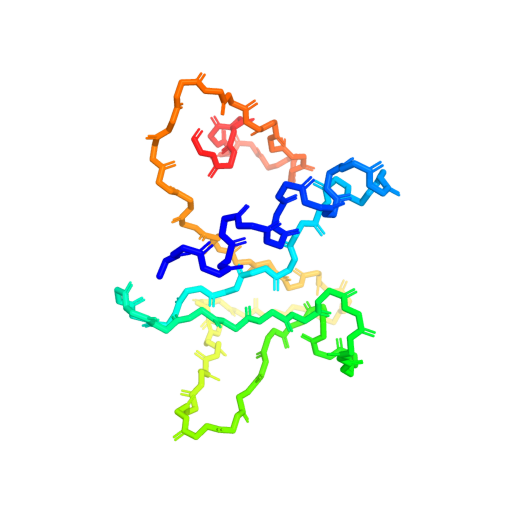 A C 1
ATOM 628 O O . PRO A 1 78 ? 7.196 5.830 1.503 1.00 81.88 78 PRO A O 1
ATOM 631 N N . CYS A 1 79 ? 8.271 4.829 3.197 1.00 81.75 79 CYS A N 1
ATOM 632 C CA . CYS A 1 79 ? 7.070 4.517 3.961 1.00 81.75 79 CYS A CA 1
ATOM 633 C C . CYS A 1 79 ? 6.743 5.659 4.931 1.00 81.75 79 CYS A C 1
ATOM 635 O O . CYS A 1 79 ? 7.579 6.067 5.735 1.00 81.75 79 CYS A O 1
ATOM 637 N N . LEU A 1 80 ? 5.498 6.139 4.898 1.00 81.19 80 LEU A N 1
ATOM 638 C CA . LEU A 1 80 ? 5.027 7.263 5.715 1.00 81.19 80 LEU A CA 1
ATOM 639 C C . LEU A 1 80 ? 4.064 6.835 6.835 1.00 81.19 80 LEU A C 1
ATOM 641 O O . LEU A 1 80 ? 3.317 7.668 7.340 1.00 81.19 80 LEU A O 1
ATOM 645 N N . CYS A 1 81 ? 4.076 5.559 7.246 1.00 79.94 81 CYS A N 1
ATOM 646 C CA . CYS A 1 81 ? 3.154 5.040 8.270 1.00 79.94 81 CYS A CA 1
ATOM 647 C C . CYS A 1 81 ? 3.469 5.510 9.701 1.00 79.94 81 CYS A C 1
ATOM 649 O O . CYS A 1 81 ? 2.638 5.355 10.590 1.00 79.94 81 CYS A O 1
ATOM 651 N N . ARG A 1 82 ? 4.663 6.082 9.931 1.00 77.25 82 ARG A N 1
ATOM 652 C CA . ARG A 1 82 ? 5.110 6.673 11.211 1.00 77.25 82 ARG A CA 1
ATOM 653 C C . ARG A 1 82 ? 5.114 5.720 12.418 1.00 77.25 82 ARG A C 1
ATOM 655 O O . ARG A 1 82 ? 5.256 6.175 13.546 1.00 77.25 82 ARG A O 1
ATOM 662 N N . THR A 1 83 ? 4.989 4.413 12.203 1.00 82.50 83 THR A N 1
ATOM 663 C CA . THR A 1 83 ? 5.092 3.408 13.270 1.00 82.50 83 THR A CA 1
ATOM 664 C C . THR A 1 83 ? 6.552 3.195 13.677 1.00 82.50 83 THR A C 1
ATOM 666 O O . THR 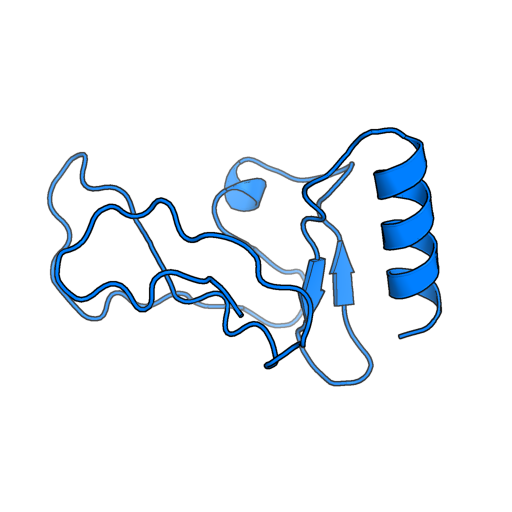A 1 83 ? 7.430 3.176 12.817 1.00 82.50 83 THR A O 1
ATOM 669 N N . GLU A 1 84 ? 6.819 2.966 14.965 1.00 82.06 84 GLU A N 1
ATOM 670 C CA . GLU A 1 84 ? 8.181 2.737 15.487 1.00 82.06 84 GLU A CA 1
ATOM 671 C C . GLU A 1 84 ? 8.857 1.491 14.895 1.00 82.06 84 GLU A C 1
ATOM 673 O O . GLU A 1 84 ? 10.066 1.469 14.688 1.00 82.06 84 GLU A O 1
ATOM 678 N N . SER A 1 85 ? 8.073 0.464 14.560 1.00 83.94 85 SER A N 1
ATOM 679 C CA . SER A 1 85 ? 8.539 -0.780 13.934 1.00 83.94 85 SER A CA 1
ATOM 680 C C . SER A 1 85 ? 8.569 -0.731 12.397 1.00 83.94 85 SER A C 1
ATOM 682 O O . SER A 1 85 ? 8.662 -1.770 11.739 1.00 83.94 85 SER A O 1
ATOM 684 N N . CYS A 1 86 ? 8.457 0.456 11.794 1.00 84.06 86 CYS A N 1
ATOM 685 C CA . CYS A 1 86 ? 8.437 0.610 10.344 1.00 84.06 86 CYS A CA 1
ATOM 686 C C . CYS A 1 86 ? 9.783 0.229 9.706 1.00 84.06 86 CYS A C 1
ATOM 688 O O . CYS A 1 86 ? 10.844 0.656 10.152 1.00 84.06 86 CYS A O 1
ATOM 690 N N . ARG A 1 87 ? 9.734 -0.495 8.578 1.00 85.12 87 ARG A N 1
ATOM 691 C CA . ARG A 1 87 ? 10.917 -0.820 7.755 1.00 85.12 87 ARG A CA 1
ATOM 692 C C . ARG A 1 87 ? 11.548 0.400 7.063 1.00 85.12 87 ARG A C 1
ATOM 694 O O . ARG A 1 87 ? 12.612 0.277 6.473 1.00 85.12 87 ARG A O 1
ATOM 701 N N . GLY A 1 88 ? 10.883 1.555 7.078 1.00 82.88 88 GLY A N 1
ATOM 702 C CA . GLY A 1 88 ? 11.310 2.791 6.411 1.00 82.88 88 GLY A CA 1
ATOM 703 C C . GLY A 1 88 ? 10.930 2.883 4.930 1.00 82.88 88 GLY A C 1
ATOM 704 O O . GLY A 1 88 ? 10.703 3.985 4.434 1.00 82.88 88 GLY A O 1
ATOM 705 N N . THR A 1 89 ? 10.771 1.755 4.234 1.00 84.69 89 THR A N 1
ATOM 706 C CA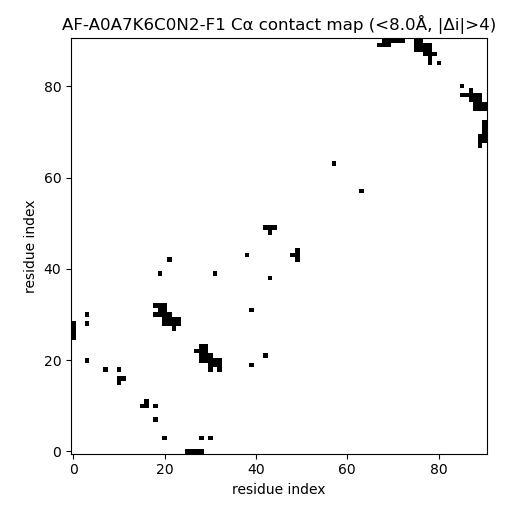 . THR A 1 89 ? 10.396 1.699 2.811 1.00 84.69 89 THR A CA 1
ATOM 707 C C . THR A 1 89 ? 9.262 0.702 2.561 1.00 84.69 89 THR A C 1
ATOM 709 O O . THR A 1 89 ? 9.013 -0.201 3.366 1.00 84.69 89 THR A O 1
ATOM 712 N N . LEU A 1 90 ? 8.521 0.894 1.466 1.00 78.75 90 LEU A N 1
ATOM 713 C CA . LEU A 1 90 ? 7.450 -0.017 1.041 1.00 78.75 90 LEU A CA 1
ATOM 714 C C . LEU A 1 90 ? 7.992 -1.243 0.279 1.00 78.75 90 LEU A C 1
ATOM 716 O O . LEU A 1 90 ? 7.340 -2.291 0.291 1.00 78.75 90 LEU A O 1
ATOM 720 N N . ASN A 1 91 ? 9.180 -1.111 -0.326 1.00 76.81 91 ASN A N 1
ATOM 721 C CA . ASN A 1 91 ? 9.912 -2.101 -1.126 1.00 76.81 91 ASN A CA 1
ATOM 722 C C . ASN A 1 91 ? 11.409 -2.181 -0.761 1.00 76.81 91 ASN A C 1
ATOM 724 O O . ASN A 1 91 ? 11.955 -1.266 -0.103 1.00 76.81 91 ASN A O 1
#

Foldseek 3Di:
DVVLVVVCVVCVVVVNPDWLWDDPDPVDIDGPPPPDDVCSLPDADPPDGDDDDDPDDADVPRDDDDQSPDDDDPDFAADPPPDPPDPRTSD